Protein AF-A0A6L2NHW9-F1 (afdb_monomer_lite)

pLDDT: mean 72.76, std 14.17, range [37.81, 90.44]

Radius of gyration: 20.68 Å; chains: 1; bounding box: 36×67×34 Å

Organism: Tanacetum cinerariifolium (NCBI:txid118510)

Secondary structure (DSSP, 8-state):
---------------PPPSS--SSHHHHHHHHHHHHHHHHHHHHHHHHHHTSS----SPPP---S-HHHHHHHH-TTTTS---

Sequence (83 aa):
MYNLTDISGAVDWNSAKQSIFATSSTEAEYIAAFDASKEAVWVIKFISGLGVVPMIEEPISIYCDNIRAIVITNESGITKGAR

Structure (mmCIF, N/CA/C/O backbone):
data_AF-A0A6L2NHW9-F1
#
_entry.id   AF-A0A6L2NHW9-F1
#
loop_
_atom_site.group_PDB
_atom_site.id
_atom_site.type_symbol
_atom_site.label_atom_id
_atom_site.label_alt_id
_atom_site.label_comp_id
_atom_site.label_asym_id
_atom_site.label_entity_id
_atom_site.label_seq_id
_atom_site.pdbx_PDB_ins_code
_atom_site.Cartn_x
_atom_site.Cartn_y
_atom_site.Cartn_z
_atom_site.occupancy
_atom_site.B_iso_or_equiv
_atom_site.auth_seq_id
_atom_site.auth_comp_id
_atom_site.auth_asym_id
_atom_site.auth_atom_id
_atom_site.pdbx_PDB_model_num
ATOM 1 N N . MET A 1 1 ? 17.501 53.449 1.585 1.00 39.94 1 MET A N 1
ATOM 2 C CA . MET A 1 1 ? 16.532 53.039 0.550 1.00 39.94 1 MET A CA 1
ATOM 3 C C . MET A 1 1 ? 16.898 51.616 0.163 1.00 39.94 1 MET A C 1
ATOM 5 O O . MET A 1 1 ? 17.843 51.426 -0.586 1.00 39.94 1 MET A O 1
ATOM 9 N N . TYR A 1 2 ? 16.272 50.625 0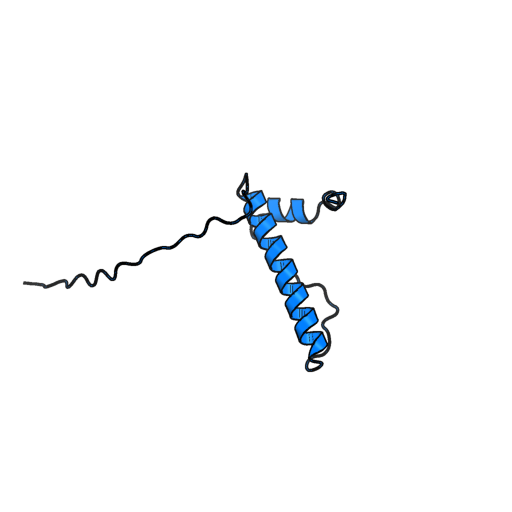.797 1.00 39.44 2 TYR A N 1
ATOM 10 C CA . TYR A 1 2 ? 16.496 49.206 0.510 1.00 39.44 2 TYR A CA 1
ATOM 11 C C . TYR A 1 2 ? 15.192 48.694 -0.088 1.00 39.44 2 TYR A C 1
ATOM 13 O O . TYR A 1 2 ? 14.182 48.620 0.606 1.00 39.44 2 TYR A O 1
ATOM 21 N N . ASN A 1 3 ? 15.203 48.445 -1.394 1.00 46.22 3 ASN A N 1
ATOM 22 C CA . ASN A 1 3 ? 14.065 47.875 -2.095 1.00 46.22 3 ASN A CA 1
ATOM 23 C C . ASN A 1 3 ? 14.100 46.363 -1.860 1.00 46.22 3 ASN A C 1
ATOM 25 O O . ASN A 1 3 ? 14.973 45.682 -2.392 1.00 46.22 3 ASN A O 1
ATOM 29 N N . LEU A 1 4 ? 13.182 45.850 -1.044 1.00 48.62 4 LEU A N 1
ATOM 30 C CA . LEU A 1 4 ? 12.849 44.430 -1.035 1.00 48.62 4 LEU A CA 1
ATOM 31 C C . LEU A 1 4 ? 11.733 44.241 -2.059 1.00 48.62 4 LEU A C 1
ATOM 33 O O . LEU A 1 4 ? 10.582 44.589 -1.810 1.00 48.62 4 LEU A O 1
ATOM 37 N N . THR A 1 5 ? 12.102 43.763 -3.243 1.00 51.97 5 THR A N 1
ATOM 38 C CA . THR A 1 5 ? 11.146 43.298 -4.243 1.00 51.97 5 THR A CA 1
ATOM 39 C C . THR A 1 5 ? 10.575 41.985 -3.729 1.00 51.97 5 THR A C 1
ATOM 41 O O . THR A 1 5 ? 11.232 40.948 -3.804 1.00 51.97 5 THR A O 1
ATOM 44 N N . ASP A 1 6 ? 9.384 42.043 -3.148 1.00 54.03 6 ASP A N 1
ATOM 45 C CA . ASP A 1 6 ? 8.611 40.857 -2.808 1.00 54.03 6 ASP A CA 1
ATOM 46 C C . ASP A 1 6 ? 8.172 40.195 -4.120 1.00 54.03 6 ASP A C 1
ATOM 48 O O . ASP A 1 6 ? 7.245 40.645 -4.794 1.00 54.03 6 ASP A O 1
ATOM 52 N N . ILE A 1 7 ? 8.906 39.168 -4.550 1.00 60.34 7 ILE A N 1
ATOM 53 C CA . ILE A 1 7 ? 8.464 38.282 -5.628 1.00 60.34 7 ILE A CA 1
ATOM 54 C C . ILE A 1 7 ? 7.480 37.309 -4.979 1.00 60.34 7 ILE A C 1
ATOM 56 O O . ILE A 1 7 ? 7.789 36.136 -4.770 1.00 60.34 7 ILE A O 1
ATOM 60 N N . SER A 1 8 ? 6.292 37.805 -4.624 1.00 57.44 8 SER A N 1
ATOM 61 C CA . SER A 1 8 ? 5.189 36.956 -4.191 1.00 57.44 8 SER A CA 1
ATOM 62 C C . SER A 1 8 ? 4.642 36.233 -5.427 1.00 57.44 8 SER A C 1
ATOM 64 O O . SER A 1 8 ? 3.644 36.628 -6.034 1.00 57.44 8 SER A O 1
ATOM 66 N N . GLY A 1 9 ? 5.338 35.185 -5.863 1.00 61.38 9 GLY A N 1
ATOM 67 C CA . GLY A 1 9 ? 4.744 34.190 -6.742 1.00 61.38 9 GLY A CA 1
ATOM 68 C C . GLY A 1 9 ? 3.573 33.581 -5.985 1.00 61.38 9 GLY A C 1
ATOM 69 O O . GLY A 1 9 ? 3.786 32.902 -4.984 1.00 61.38 9 GLY A O 1
ATOM 70 N N . ALA A 1 10 ? 2.346 33.892 -6.400 1.00 69.38 10 ALA A N 1
ATOM 71 C CA . ALA A 1 10 ? 1.155 33.303 -5.811 1.00 69.38 10 ALA A CA 1
ATOM 72 C C . ALA A 1 10 ? 1.242 31.780 -5.978 1.00 69.38 10 ALA A C 1
ATOM 74 O O . ALA A 1 10 ? 1.134 31.258 -7.087 1.00 69.38 10 ALA A O 1
ATOM 75 N N . VAL A 1 11 ? 1.511 31.077 -4.878 1.00 68.31 11 VAL A N 1
ATOM 76 C CA . VAL A 1 11 ? 1.474 29.618 -4.834 1.00 68.31 11 VAL A CA 1
ATOM 77 C C . VAL A 1 11 ? 0.022 29.238 -4.612 1.00 68.31 11 VAL A C 1
ATOM 79 O O . VAL A 1 11 ? -0.491 29.364 -3.500 1.0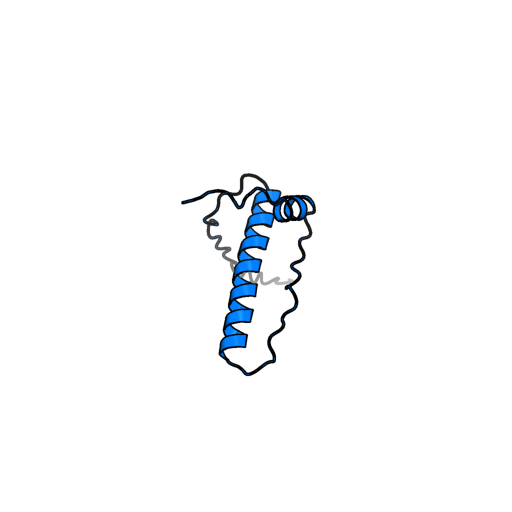0 68.31 11 VAL A O 1
ATOM 82 N N . ASP A 1 12 ? -0.645 28.822 -5.682 1.00 71.88 12 ASP A N 1
ATOM 83 C CA . ASP A 1 12 ? -2.005 28.313 -5.588 1.00 71.88 12 ASP A CA 1
ATOM 84 C C . ASP A 1 12 ? -1.945 26.833 -5.191 1.00 71.88 12 ASP A C 1
ATOM 86 O O . ASP A 1 12 ? -1.427 25.984 -5.923 1.00 71.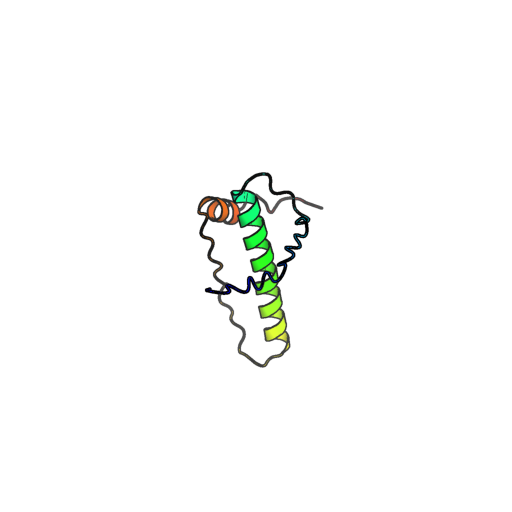88 12 ASP A O 1
ATOM 90 N N . TRP A 1 13 ? -2.407 26.527 -3.981 1.00 62.94 13 TRP A N 1
ATOM 91 C CA . TRP A 1 13 ? -2.461 25.164 -3.465 1.00 62.94 13 TRP A CA 1
ATOM 92 C C . TRP A 1 13 ? -3.800 24.544 -3.858 1.00 62.94 13 TRP A C 1
ATOM 94 O O . TRP A 1 13 ? -4.823 24.792 -3.223 1.00 62.94 13 TRP A O 1
ATOM 104 N N . ASN A 1 14 ? -3.801 23.710 -4.898 1.00 72.06 14 ASN A N 1
ATOM 105 C CA . ASN A 1 14 ? -4.972 22.914 -5.252 1.00 72.06 14 ASN A CA 1
ATOM 106 C C . ASN A 1 14 ? -4.990 21.620 -4.421 1.00 72.06 14 ASN A C 1
ATOM 108 O O . ASN A 1 14 ? -4.056 20.821 -4.501 1.00 72.06 14 ASN A O 1
ATOM 112 N N . SER A 1 15 ? -6.051 21.395 -3.640 1.00 65.12 15 SER A N 1
ATOM 113 C CA . SER A 1 15 ? -6.266 20.122 -2.941 1.00 65.12 15 SER A CA 1
ATOM 114 C C . SER A 1 15 ? -7.464 19.393 -3.545 1.00 65.12 15 SER A C 1
ATOM 116 O O . SER A 1 15 ? -8.575 19.920 -3.595 1.00 65.12 15 SER A O 1
ATOM 118 N N . ALA A 1 16 ? -7.241 18.168 -4.018 1.00 67.12 16 ALA A N 1
ATOM 119 C CA . ALA A 1 16 ? -8.315 17.269 -4.412 1.00 67.12 16 ALA A CA 1
ATOM 120 C C . ALA A 1 16 ? -8.781 16.492 -3.177 1.00 67.12 16 ALA A C 1
ATOM 122 O O . ALA A 1 16 ? -7.969 15.931 -2.438 1.00 67.12 16 ALA A O 1
ATOM 123 N N . LYS A 1 17 ? -10.095 16.448 -2.944 1.00 61.84 17 LYS A N 1
ATOM 124 C CA . LYS A 1 17 ? -10.674 15.648 -1.862 1.00 61.84 17 LYS A CA 1
ATOM 125 C C . LYS A 1 17 ? -10.384 14.175 -2.153 1.00 61.84 17 LYS A C 1
ATOM 127 O O . LYS A 1 17 ? -10.828 13.665 -3.181 1.00 61.84 17 LYS A O 1
ATOM 132 N N . GLN A 1 18 ? -9.639 13.501 -1.277 1.00 55.75 18 GLN A N 1
ATOM 133 C CA . GLN A 1 18 ? -9.457 12.055 -1.391 1.00 55.75 18 GLN A CA 1
ATOM 134 C C . GLN A 1 18 ? -10.841 11.385 -1.401 1.00 55.75 18 GLN A C 1
ATOM 136 O O . GLN A 1 18 ? -11.716 11.744 -0.610 1.00 55.75 18 GLN A O 1
ATOM 141 N N . SER A 1 19 ? -11.057 10.446 -2.329 1.00 61.66 19 SER A N 1
ATOM 142 C CA . SER A 1 19 ? -12.353 9.770 -2.514 1.00 61.66 19 SER A CA 1
ATOM 143 C C . SER A 1 19 ? -12.774 8.952 -1.290 1.00 61.66 19 SER A C 1
ATOM 145 O O . SER A 1 19 ? -13.940 8.578 -1.176 1.00 61.66 19 SER A O 1
ATOM 147 N N . ILE A 1 20 ? -11.829 8.653 -0.400 1.00 63.81 20 ILE A N 1
ATOM 148 C CA . ILE A 1 20 ? -12.038 7.830 0.780 1.00 63.81 20 ILE A CA 1
ATOM 149 C C . ILE A 1 20 ? -12.058 8.764 1.991 1.00 63.81 20 ILE A C 1
ATOM 151 O O . ILE A 1 20 ? -11.083 9.453 2.288 1.00 63.81 20 ILE A O 1
ATOM 155 N N . PHE A 1 21 ? -13.209 8.834 2.660 1.00 68.19 21 PHE A N 1
ATOM 156 C CA . PHE A 1 21 ? -13.372 9.613 3.881 1.00 68.19 21 PHE A CA 1
ATOM 157 C C . PHE A 1 21 ? -12.792 8.818 5.051 1.00 68.19 21 PHE A C 1
ATOM 159 O O . PHE A 1 21 ? -13.462 7.948 5.598 1.00 68.19 21 PHE A O 1
ATOM 166 N N . ALA A 1 22 ? -11.541 9.099 5.410 1.00 73.44 22 ALA A N 1
ATOM 167 C CA . ALA A 1 22 ? -10.951 8.559 6.624 1.00 73.44 22 ALA A CA 1
ATOM 168 C C . ALA A 1 22 ? -11.540 9.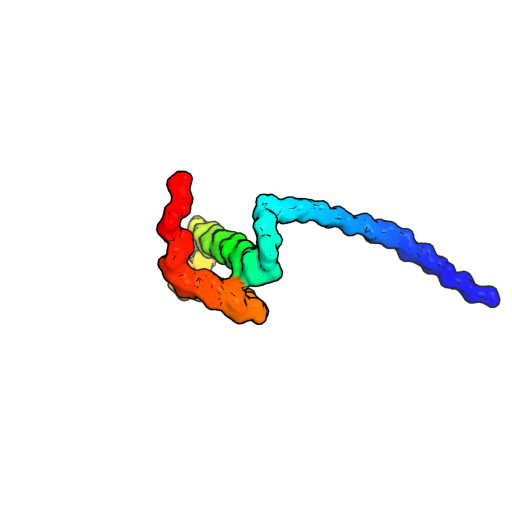273 7.847 1.00 73.44 22 ALA A C 1
ATOM 170 O O . ALA A 1 22 ? -11.503 10.499 7.956 1.00 73.44 22 ALA A O 1
ATOM 171 N N . THR A 1 23 ? -12.062 8.497 8.787 1.00 79.00 23 THR A N 1
ATOM 172 C CA . THR A 1 23 ? -12.666 8.987 10.032 1.00 79.00 23 THR A CA 1
ATOM 173 C C . THR A 1 23 ? -11.606 9.187 11.126 1.00 79.00 23 THR A C 1
ATOM 175 O O . THR A 1 23 ? -11.882 9.758 12.180 1.00 79.00 23 THR A O 1
ATOM 178 N N . SER A 1 24 ? -10.364 8.748 10.882 1.00 81.94 24 SER A N 1
ATOM 179 C CA . SER A 1 24 ? -9.206 8.950 11.759 1.00 81.94 24 SER A CA 1
ATOM 180 C C . SER A 1 24 ? -7.897 9.047 10.965 1.00 81.94 24 SER A C 1
ATOM 182 O O . SER A 1 24 ? -7.816 8.564 9.836 1.00 81.94 24 SER A O 1
ATOM 184 N N . SER A 1 25 ? -6.842 9.611 11.567 1.00 80.12 25 SER A N 1
ATOM 185 C CA . SER A 1 25 ? -5.496 9.622 10.963 1.00 80.12 25 SER A CA 1
ATOM 186 C C . SER A 1 25 ? -4.972 8.211 10.686 1.00 80.12 25 SER A C 1
ATOM 188 O O . SER A 1 25 ? -4.364 7.964 9.653 1.00 80.12 25 SER A O 1
ATOM 190 N N . THR A 1 26 ? -5.294 7.263 11.568 1.00 83.31 26 THR A N 1
ATOM 191 C CA . THR A 1 26 ? -4.907 5.856 11.421 1.00 83.31 26 THR A CA 1
ATOM 192 C C . THR A 1 26 ? -5.549 5.198 10.206 1.00 83.31 26 THR A C 1
ATOM 194 O O . THR A 1 26 ? -4.896 4.445 9.491 1.00 83.31 26 THR A O 1
ATOM 197 N N . GLU A 1 27 ? -6.823 5.490 9.958 1.00 79.56 27 GLU A N 1
ATOM 198 C CA . GLU A 1 27 ? -7.525 4.999 8.775 1.00 79.56 27 GLU A CA 1
ATOM 199 C C . GLU A 1 27 ? -6.946 5.613 7.493 1.00 79.56 27 GLU A C 1
ATOM 201 O O . GLU A 1 27 ? -6.738 4.897 6.519 1.00 79.56 27 GLU A O 1
ATOM 206 N N . ALA A 1 28 ? -6.605 6.907 7.512 1.00 84.19 28 ALA A N 1
ATOM 207 C CA . ALA A 1 28 ? -5.978 7.578 6.373 1.00 84.19 28 ALA A CA 1
ATOM 208 C C . ALA A 1 28 ? -4.625 6.947 6.003 1.00 84.19 28 ALA A C 1
ATOM 210 O O . ALA A 1 28 ? -4.362 6.686 4.831 1.00 84.19 28 ALA A O 1
ATOM 211 N N . GLU A 1 29 ? -3.783 6.655 6.993 1.00 82.94 29 GLU A N 1
ATOM 212 C CA . GLU A 1 29 ? -2.483 6.011 6.768 1.00 82.94 29 GLU A CA 1
ATOM 213 C C . GLU A 1 29 ? -2.624 4.550 6.334 1.00 82.94 29 GLU A C 1
ATOM 215 O O . GLU A 1 29 ? -1.879 4.102 5.465 1.00 82.94 29 GLU A O 1
ATOM 220 N N . TYR A 1 30 ? -3.617 3.822 6.859 1.00 84.00 30 TYR A N 1
ATOM 221 C CA . TYR A 1 30 ? -3.961 2.486 6.365 1.00 84.00 30 TYR A CA 1
ATOM 222 C C . TYR A 1 30 ? -4.345 2.517 4.879 1.00 84.00 30 TYR A C 1
ATOM 224 O O . TYR A 1 30 ? -3.834 1.717 4.097 1.00 84.00 30 TYR A O 1
ATOM 232 N N . ILE A 1 31 ? -5.206 3.456 4.472 1.00 85.06 31 ILE A N 1
ATOM 233 C CA . ILE A 1 31 ? -5.623 3.628 3.072 1.00 85.06 31 ILE A CA 1
ATOM 234 C C . ILE A 1 31 ? -4.416 3.957 2.189 1.00 85.06 31 ILE A C 1
ATOM 236 O O . ILE A 1 31 ? -4.235 3.329 1.147 1.00 85.06 31 ILE A O 1
ATOM 240 N N . ALA A 1 32 ? -3.561 4.889 2.619 1.00 85.88 32 ALA A N 1
ATOM 241 C CA . ALA A 1 32 ? -2.359 5.261 1.880 1.00 85.88 32 ALA A CA 1
ATOM 242 C C . ALA A 1 32 ? -1.395 4.072 1.708 1.00 85.88 32 ALA A C 1
ATOM 244 O O . ALA A 1 32 ? -0.904 3.832 0.605 1.00 85.88 32 ALA A O 1
ATOM 245 N N . ALA A 1 33 ? -1.160 3.291 2.769 1.00 86.00 33 ALA A N 1
ATOM 246 C CA . ALA A 1 33 ? -0.335 2.085 2.712 1.00 86.00 33 ALA A CA 1
ATOM 247 C C . ALA A 1 33 ? -0.960 0.998 1.819 1.00 86.00 33 ALA A C 1
ATOM 249 O O . ALA A 1 33 ? -0.254 0.328 1.063 1.00 86.00 33 ALA A O 1
ATOM 250 N N . PHE A 1 34 ? -2.286 0.845 1.861 1.00 86.25 34 PHE A N 1
ATOM 251 C CA . PHE A 1 34 ? -3.018 -0.085 1.008 1.00 86.25 34 PHE A CA 1
ATOM 252 C C . PHE A 1 34 ? -2.911 0.293 -0.472 1.00 86.25 34 PHE A C 1
ATOM 254 O O . PHE A 1 34 ? -2.599 -0.567 -1.296 1.00 86.25 34 PHE A O 1
ATOM 261 N N . ASP A 1 35 ? -3.097 1.562 -0.826 1.00 88.25 35 ASP A N 1
ATOM 262 C CA . ASP A 1 35 ? -2.950 2.018 -2.211 1.00 88.25 35 ASP A CA 1
ATOM 263 C C . ASP A 1 35 ? -1.499 1.899 -2.693 1.00 88.25 35 ASP A C 1
ATOM 265 O O . ASP A 1 35 ? -1.263 1.356 -3.773 1.00 88.25 35 ASP A O 1
ATOM 269 N N . ALA A 1 36 ? -0.516 2.253 -1.857 1.00 88.19 36 ALA A N 1
ATOM 270 C CA . ALA A 1 36 ? 0.896 2.018 -2.158 1.00 88.19 36 ALA A CA 1
ATOM 271 C C . ALA A 1 36 ? 1.198 0.529 -2.417 1.00 88.19 36 ALA A C 1
ATOM 273 O O . ALA A 1 36 ? 1.968 0.200 -3.320 1.00 88.19 36 ALA A O 1
ATOM 274 N N . SER A 1 37 ? 0.555 -0.385 -1.679 1.00 87.56 37 SER A N 1
ATOM 275 C CA . SER A 1 37 ? 0.717 -1.828 -1.893 1.00 87.56 37 SER A CA 1
ATOM 276 C C . SER A 1 37 ? 0.174 -2.301 -3.242 1.00 87.56 37 SER A C 1
ATOM 278 O O . SER A 1 37 ? 0.805 -3.132 -3.898 1.00 87.56 37 SER A O 1
ATOM 280 N N . LYS A 1 38 ? -0.950 -1.740 -3.709 1.00 89.75 38 LYS A N 1
ATOM 281 C CA . LYS A 1 38 ? -1.505 -2.057 -5.034 1.00 89.75 38 LYS A CA 1
ATOM 282 C C . LYS A 1 38 ? -0.564 -1.614 -6.144 1.00 89.75 38 LYS A C 1
ATOM 284 O O . LYS A 1 38 ? -0.301 -2.397 -7.056 1.00 89.75 38 LYS A O 1
ATOM 289 N N . GLU A 1 39 ? -0.050 -0.391 -6.048 1.00 90.44 39 GLU A N 1
ATOM 290 C CA . GLU A 1 39 ? 0.893 0.160 -7.022 1.00 90.44 39 GLU A CA 1
ATOM 291 C C . GLU A 1 39 ? 2.188 -0.657 -7.056 1.00 90.44 39 GLU A C 1
ATOM 293 O O . GLU A 1 39 ? 2.659 -1.034 -8.127 1.00 90.44 39 GLU A O 1
ATOM 298 N N . ALA A 1 40 ? 2.721 -1.037 -5.891 1.00 87.81 40 ALA A N 1
ATOM 299 C CA . ALA A 1 40 ? 3.905 -1.886 -5.800 1.00 87.81 40 ALA A CA 1
ATOM 300 C C . ALA A 1 40 ? 3.696 -3.247 -6.494 1.00 87.81 40 ALA A C 1
ATOM 302 O O . ALA A 1 40 ? 4.531 -3.682 -7.290 1.00 87.81 40 ALA A O 1
ATOM 303 N N . VAL A 1 41 ? 2.548 -3.895 -6.260 1.00 87.25 41 VAL A N 1
ATOM 304 C CA . VAL A 1 41 ? 2.175 -5.144 -6.946 1.00 87.25 41 VAL A CA 1
ATOM 305 C C . VAL A 1 41 ? 2.036 -4.934 -8.455 1.00 87.25 41 VAL A C 1
ATOM 307 O O . VAL A 1 41 ? 2.453 -5.796 -9.234 1.00 87.25 41 VAL A O 1
ATOM 310 N N . TRP A 1 42 ? 1.451 -3.816 -8.888 1.00 90.25 42 TRP A N 1
ATOM 311 C CA . TRP A 1 42 ? 1.314 -3.494 -10.306 1.00 90.25 42 TRP A CA 1
ATOM 312 C C . TRP A 1 42 ? 2.679 -3.316 -10.980 1.00 90.25 42 TRP A C 1
ATOM 314 O O . TRP A 1 42 ? 2.920 -3.930 -12.019 1.00 90.25 42 TRP A O 1
ATOM 324 N N . VAL A 1 43 ? 3.599 -2.573 -10.357 1.00 88.12 43 VAL A N 1
ATOM 325 C CA . VAL A 1 43 ? 4.966 -2.365 -10.859 1.00 88.12 43 VAL A CA 1
ATOM 326 C C . VAL A 1 43 ? 5.725 -3.686 -10.983 1.00 88.12 43 VAL A C 1
ATOM 328 O O . VAL A 1 43 ? 6.333 -3.923 -12.027 1.00 88.12 43 VAL A O 1
ATOM 331 N N . ILE A 1 44 ? 5.652 -4.581 -9.986 1.00 86.38 44 ILE A N 1
ATOM 332 C CA . ILE A 1 44 ? 6.276 -5.913 -10.094 1.00 86.38 44 ILE A CA 1
ATOM 333 C C . ILE A 1 44 ? 5.730 -6.652 -11.311 1.00 86.38 44 ILE A C 1
ATOM 335 O O . ILE A 1 44 ? 6.501 -7.113 -12.146 1.00 86.38 44 ILE A O 1
ATOM 339 N N . LYS A 1 45 ? 4.400 -6.743 -11.439 1.00 86.19 45 LYS A N 1
ATOM 340 C CA . LYS A 1 45 ? 3.760 -7.457 -12.554 1.00 86.19 45 LYS A CA 1
ATOM 341 C C . LYS A 1 45 ? 4.143 -6.861 -13.904 1.00 86.19 45 LYS A C 1
ATOM 343 O O . LYS A 1 45 ? 4.368 -7.608 -14.854 1.00 86.19 45 LYS A O 1
ATOM 348 N N . PHE A 1 46 ? 4.228 -5.536 -13.984 1.00 86.44 46 PHE A N 1
ATOM 349 C CA . PHE A 1 46 ? 4.654 -4.830 -15.182 1.00 86.44 46 PHE A CA 1
ATOM 350 C C . PHE A 1 46 ? 6.096 -5.193 -15.560 1.00 86.44 46 PHE A C 1
ATOM 352 O O . PHE A 1 46 ? 6.345 -5.603 -16.691 1.00 86.44 46 PHE A O 1
AT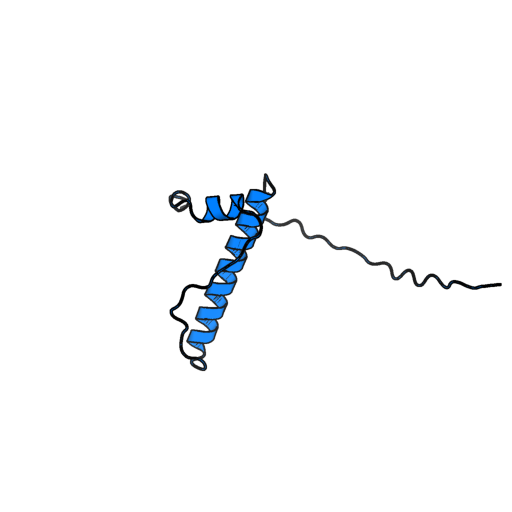OM 359 N N . ILE A 1 47 ? 7.030 -5.135 -14.605 1.00 85.25 47 ILE A N 1
ATOM 360 C CA . ILE A 1 47 ? 8.440 -5.499 -14.821 1.00 85.25 47 ILE A CA 1
ATOM 361 C C . ILE A 1 47 ? 8.581 -6.983 -15.186 1.00 85.25 47 ILE A C 1
ATOM 363 O O . ILE A 1 47 ? 9.292 -7.311 -16.136 1.00 85.25 47 ILE A O 1
ATOM 367 N N . SER A 1 48 ? 7.870 -7.877 -14.494 1.00 84.12 48 SER A N 1
ATOM 368 C CA . SER A 1 48 ? 7.832 -9.308 -14.815 1.00 84.12 48 SER A CA 1
ATOM 369 C C . SER A 1 48 ? 7.335 -9.557 -16.241 1.00 84.12 48 SER A C 1
ATOM 371 O O . SER A 1 48 ? 7.898 -10.390 -16.945 1.00 84.12 48 SER A O 1
ATOM 373 N N . GLY A 1 49 ? 6.323 -8.812 -16.695 1.00 84.94 49 GLY A N 1
ATOM 374 C CA . GLY A 1 49 ? 5.817 -8.891 -18.067 1.00 84.94 49 GLY A CA 1
ATOM 375 C C . GLY A 1 49 ? 6.816 -8.413 -19.127 1.00 84.94 49 GLY A C 1
ATOM 376 O O . GLY A 1 49 ? 6.776 -8.895 -20.256 1.00 84.94 49 GLY A O 1
ATOM 377 N N . LEU A 1 50 ? 7.733 -7.507 -18.772 1.00 86.94 50 LEU A N 1
ATOM 378 C CA . LEU A 1 50 ? 8.795 -7.043 -19.669 1.00 86.94 50 LEU A CA 1
ATOM 379 C C . LEU A 1 50 ? 9.947 -8.053 -19.810 1.00 86.94 50 LEU A C 1
ATOM 381 O O . LEU A 1 50 ? 10.694 -7.975 -20.781 1.00 86.94 50 LEU A O 1
ATOM 385 N N . GLY A 1 51 ? 10.119 -8.982 -18.861 1.00 81.38 51 GLY A N 1
ATOM 386 C CA . GLY A 1 51 ? 11.136 -10.044 -18.925 1.00 81.38 51 GLY A CA 1
ATOM 387 C C . GLY A 1 51 ? 12.593 -9.559 -18.870 1.00 81.38 51 GLY A C 1
ATOM 388 O O . GLY A 1 51 ? 13.506 -10.318 -19.184 1.00 81.38 51 GLY A O 1
ATOM 389 N N . VAL A 1 52 ? 12.819 -8.297 -18.494 1.00 77.38 52 VAL A N 1
ATOM 390 C CA . VAL A 1 52 ? 14.141 -7.639 -18.503 1.00 77.38 52 VAL A CA 1
ATOM 391 C C . VAL A 1 52 ? 14.924 -7.800 -17.199 1.00 77.38 52 VAL A C 1
ATOM 393 O O . VAL A 1 52 ? 16.140 -7.626 -17.196 1.00 77.38 52 VAL A O 1
ATOM 396 N N . VAL A 1 53 ? 14.252 -8.135 -16.094 1.00 76.50 53 VAL A N 1
ATOM 397 C CA . VAL A 1 53 ? 14.861 -8.337 -14.770 1.00 76.50 53 VAL A CA 1
ATOM 398 C C . VAL A 1 53 ? 14.337 -9.656 -14.188 1.00 76.50 53 VAL A C 1
ATOM 400 O O . VAL A 1 53 ? 13.143 -9.932 -14.337 1.00 76.50 53 VAL A O 1
ATOM 403 N N . PRO A 1 54 ? 15.185 -10.479 -13.536 1.00 71.19 54 PRO A N 1
ATOM 404 C CA . PRO A 1 54 ? 14.727 -11.653 -12.798 1.00 71.19 54 PRO A CA 1
ATOM 405 C C . PRO A 1 54 ? 13.627 -11.269 -11.805 1.00 71.19 54 PRO A C 1
ATOM 407 O O . PRO A 1 54 ? 13.744 -10.261 -11.108 1.00 71.19 54 PRO A O 1
ATOM 410 N N . MET A 1 55 ? 12.551 -12.054 -11.755 1.00 69.19 55 MET A N 1
ATOM 411 C CA . MET A 1 55 ? 11.432 -11.775 -10.860 1.00 69.19 55 MET A CA 1
ATOM 412 C C . MET A 1 55 ? 11.906 -11.813 -9.405 1.00 69.19 55 MET A C 1
ATOM 414 O O . MET A 1 55 ? 12.511 -12.789 -8.965 1.00 69.19 55 MET A O 1
ATOM 418 N N . ILE A 1 56 ? 11.615 -10.748 -8.662 1.00 70.94 56 ILE A N 1
ATOM 419 C CA . ILE A 1 56 ? 11.810 -10.722 -7.216 1.00 70.94 56 ILE A CA 1
ATOM 420 C C . ILE A 1 56 ? 10.633 -11.499 -6.618 1.00 70.94 56 ILE A C 1
ATOM 422 O O . ILE A 1 56 ? 9.498 -11.031 -6.659 1.00 70.94 56 ILE A O 1
ATOM 426 N N . GLU A 1 57 ? 10.889 -12.715 -6.135 1.00 70.19 57 GLU A N 1
ATOM 427 C CA . GLU A 1 57 ? 9.887 -13.535 -5.431 1.00 70.19 57 GLU A CA 1
ATOM 428 C C . GLU A 1 57 ? 9.695 -13.099 -3.971 1.00 70.19 57 GLU A C 1
ATOM 430 O O . GLU A 1 57 ? 8.746 -13.519 -3.308 1.00 70.19 57 GLU A O 1
ATOM 435 N N . GLU A 1 58 ? 10.585 -12.244 -3.463 1.00 78.12 58 GLU A N 1
ATOM 436 C CA . GLU A 1 58 ? 10.498 -11.736 -2.102 1.00 78.12 58 GLU A CA 1
ATOM 437 C C . GLU A 1 58 ? 9.351 -10.720 -1.941 1.00 78.12 58 GLU A C 1
ATOM 439 O O . GLU A 1 58 ? 9.127 -9.879 -2.820 1.00 78.12 58 GLU A O 1
ATOM 444 N N . PRO A 1 59 ? 8.627 -10.753 -0.805 1.00 74.06 59 PRO A N 1
ATOM 445 C CA . PRO A 1 59 ? 7.601 -9.765 -0.500 1.00 74.06 59 PRO A CA 1
ATOM 446 C C . PRO A 1 59 ? 8.172 -8.342 -0.464 1.00 74.06 59 PRO A C 1
ATOM 448 O O . PRO A 1 59 ? 9.207 -8.092 0.156 1.00 74.06 59 PRO A O 1
ATOM 451 N N . ILE A 1 60 ? 7.452 -7.376 -1.044 1.00 82.25 60 ILE A N 1
ATOM 452 C CA . ILE A 1 60 ? 7.797 -5.959 -0.885 1.00 82.25 60 ILE A CA 1
ATOM 453 C C . ILE A 1 60 ? 7.468 -5.524 0.540 1.00 82.25 60 ILE A C 1
ATOM 455 O O . ILE A 1 60 ? 6.313 -5.556 0.966 1.00 82.25 60 ILE A O 1
ATOM 459 N N . SER A 1 61 ? 8.493 -5.069 1.258 1.00 83.38 61 SER A N 1
ATOM 460 C CA . SER A 1 61 ? 8.327 -4.425 2.559 1.00 83.38 61 SER A CA 1
ATOM 461 C C . SER A 1 61 ? 7.854 -2.986 2.372 1.00 83.38 61 SER A C 1
ATOM 463 O O . SER A 1 61 ? 8.539 -2.180 1.743 1.00 83.38 61 SER A O 1
ATOM 465 N N . ILE A 1 62 ? 6.691 -2.659 2.933 1.00 82.56 62 ILE A N 1
ATOM 466 C CA . ILE A 1 62 ? 6.147 -1.298 2.970 1.00 82.56 62 ILE A CA 1
ATOM 467 C C . ILE A 1 62 ? 6.225 -0.813 4.414 1.00 82.56 62 ILE A C 1
ATOM 469 O O . ILE A 1 62 ? 5.662 -1.434 5.314 1.00 82.56 62 ILE A O 1
ATOM 473 N N . TYR A 1 63 ? 6.941 0.288 4.633 1.00 82.50 63 TYR A N 1
ATOM 474 C CA . TYR A 1 63 ? 7.099 0.893 5.953 1.00 82.50 63 TYR A CA 1
ATOM 475 C C . TYR A 1 63 ? 6.072 2.009 6.151 1.00 82.50 63 TYR A C 1
ATOM 477 O O . TYR A 1 63 ? 5.857 2.829 5.262 1.00 82.50 63 TYR A O 1
ATOM 485 N N . CYS A 1 64 ? 5.462 2.043 7.333 1.00 79.19 64 CYS A N 1
ATOM 486 C CA . CYS A 1 64 ? 4.557 3.096 7.782 1.00 79.19 64 CYS A CA 1
ATOM 487 C C . CYS A 1 64 ? 5.019 3.552 9.173 1.00 79.19 64 CYS A C 1
ATOM 489 O O . CYS A 1 64 ? 5.447 2.732 9.984 1.00 79.19 64 CYS A O 1
ATOM 491 N N . ASP A 1 65 ? 4.987 4.851 9.444 1.00 83.06 65 ASP A N 1
ATOM 492 C CA . ASP A 1 65 ? 5.372 5.431 10.734 1.00 83.06 65 ASP A CA 1
ATOM 493 C C . ASP A 1 65 ? 4.277 5.277 11.802 1.00 83.06 65 ASP A C 1
ATOM 495 O O . ASP A 1 65 ? 4.574 5.263 13.001 1.00 83.06 65 ASP A O 1
ATOM 499 N N . ASN A 1 66 ? 3.023 5.063 11.396 1.00 80.06 66 ASN A N 1
ATOM 500 C CA . ASN A 1 66 ? 1.941 4.789 12.329 1.00 80.06 66 ASN A CA 1
ATOM 501 C C . ASN A 1 66 ? 1.796 3.301 12.680 1.00 80.06 66 ASN A C 1
ATOM 503 O O . ASN A 1 66 ? 1.215 2.491 11.954 1.00 80.06 66 ASN A O 1
ATOM 507 N N . ILE A 1 67 ? 2.213 2.977 13.905 1.00 82.06 67 ILE A N 1
ATOM 508 C CA . ILE A 1 67 ? 2.086 1.652 14.526 1.00 82.06 67 ILE A CA 1
ATOM 509 C C . ILE A 1 67 ? 0.637 1.140 14.510 1.00 82.06 67 ILE A C 1
ATOM 511 O O . ILE A 1 67 ? 0.415 -0.050 14.300 1.00 82.06 67 ILE A O 1
ATOM 515 N N . ARG A 1 68 ? -0.370 2.004 14.707 1.00 76.88 68 ARG A N 1
ATOM 516 C CA . ARG A 1 68 ? -1.778 1.566 14.694 1.00 76.88 68 ARG A CA 1
ATOM 517 C C . ARG A 1 68 ? -2.232 1.145 13.301 1.00 76.88 68 ARG A C 1
ATOM 519 O O . ARG A 1 68 ? -2.950 0.157 13.188 1.00 76.88 68 ARG A O 1
ATOM 526 N N . ALA A 1 69 ? -1.791 1.851 12.261 1.00 76.00 69 ALA A N 1
ATOM 527 C CA . ALA A 1 69 ? -2.072 1.467 10.883 1.00 76.00 69 ALA A CA 1
ATOM 528 C C . ALA A 1 69 ? -1.420 0.111 10.568 1.00 76.00 69 ALA A C 1
ATOM 530 O O . ALA A 1 69 ? -2.087 -0.771 10.033 1.00 76.00 69 ALA A O 1
ATOM 531 N N . ILE A 1 70 ? -0.176 -0.107 11.017 1.00 80.44 70 ILE A N 1
ATOM 532 C CA . ILE A 1 70 ? 0.520 -1.400 10.889 1.00 80.44 70 ILE A CA 1
ATOM 533 C C . ILE A 1 70 ? -0.259 -2.535 11.572 1.00 80.44 70 ILE A C 1
ATOM 535 O O . ILE A 1 70 ? -0.402 -3.620 11.006 1.00 80.44 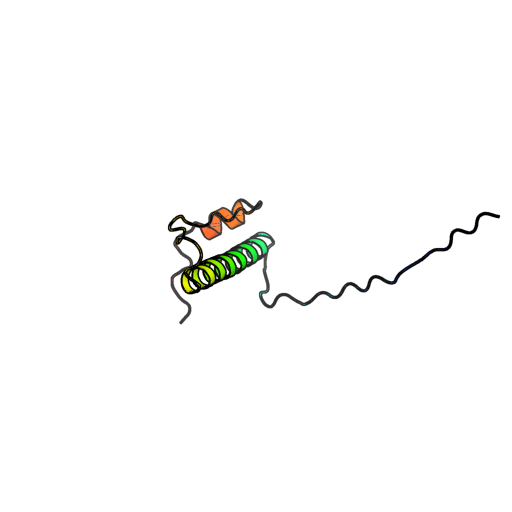70 ILE A O 1
ATOM 539 N N . VAL A 1 71 ? -0.775 -2.313 12.783 1.00 81.69 71 VAL A N 1
ATOM 540 C CA . VAL A 1 71 ? -1.568 -3.332 13.492 1.00 81.69 71 VAL A CA 1
ATOM 541 C C . VAL A 1 71 ? -2.821 -3.688 12.692 1.00 81.69 71 VAL A C 1
ATOM 543 O O . VAL A 1 71 ? -3.028 -4.864 12.412 1.00 81.69 71 VAL A O 1
ATOM 546 N N . ILE A 1 72 ? -3.580 -2.693 12.219 1.00 78.00 72 ILE A N 1
ATOM 547 C CA . ILE A 1 72 ? -4.785 -2.916 11.402 1.00 78.00 72 ILE A CA 1
ATOM 548 C C . ILE A 1 72 ? -4.454 -3.656 10.096 1.00 78.00 72 ILE A C 1
ATOM 550 O O . ILE A 1 72 ? -5.203 -4.544 9.697 1.00 78.00 72 ILE A O 1
ATOM 554 N N . THR A 1 73 ? -3.321 -3.360 9.442 1.00 72.12 73 THR A N 1
ATOM 555 C CA . THR A 1 73 ? -2.894 -4.107 8.239 1.00 72.12 73 THR A CA 1
ATOM 556 C C . THR A 1 73 ? -2.577 -5.579 8.507 1.00 72.12 73 THR A C 1
ATOM 558 O O . THR A 1 73 ? -2.750 -6.405 7.615 1.00 72.12 73 THR A O 1
ATOM 561 N N . ASN A 1 74 ? -2.138 -5.917 9.722 1.00 74.56 74 ASN A N 1
ATOM 562 C CA . ASN A 1 74 ? -1.778 -7.281 10.112 1.00 74.56 74 ASN A CA 1
ATOM 563 C C . ASN A 1 74 ? -2.947 -8.068 10.728 1.00 74.56 74 ASN A C 1
ATOM 565 O O . ASN A 1 74 ? -2.842 -9.280 10.934 1.00 74.56 74 ASN A O 1
ATOM 569 N N . GLU A 1 75 ? -4.076 -7.416 11.010 1.00 74.25 75 GLU A N 1
ATOM 570 C CA . GLU A 1 75 ? -5.287 -8.093 11.454 1.00 74.25 75 GLU A CA 1
ATOM 571 C C . GLU A 1 75 ? -5.929 -8.844 10.276 1.00 74.25 75 GLU A C 1
ATOM 573 O O . GLU A 1 75 ? -6.552 -8.276 9.382 1.00 74.25 75 GLU A O 1
ATOM 578 N N . SER A 1 76 ? -5.812 -10.173 10.297 1.00 54.22 76 SER A N 1
ATOM 579 C CA . SER A 1 76 ? -6.333 -11.122 9.292 1.00 54.22 76 SER A CA 1
ATOM 580 C C . SER A 1 76 ? -7.868 -11.121 9.081 1.00 54.22 76 SER A C 1
ATOM 582 O O . SER A 1 76 ? -8.400 -11.990 8.389 1.00 54.22 76 SER A O 1
ATOM 584 N N . GLY A 1 77 ? -8.599 -10.161 9.662 1.00 54.94 77 GLY A N 1
ATOM 585 C CA . GLY A 1 77 ? -10.062 -10.136 9.757 1.00 54.94 77 GLY A CA 1
ATOM 586 C C . GLY A 1 77 ? -10.821 -9.266 8.745 1.00 54.94 77 GLY A C 1
ATOM 587 O O . GLY A 1 77 ? -12.024 -9.468 8.598 1.00 54.94 77 GLY A O 1
ATOM 588 N N . ILE A 1 78 ? -10.180 -8.341 8.017 1.00 53.59 78 ILE A N 1
ATOM 589 C CA . ILE A 1 78 ? -10.899 -7.399 7.119 1.00 53.59 78 ILE A CA 1
ATOM 590 C C . ILE A 1 78 ? -11.122 -7.962 5.694 1.00 53.59 78 ILE A C 1
ATOM 592 O O . ILE A 1 78 ? -11.812 -7.368 4.873 1.00 53.59 78 ILE A O 1
ATOM 596 N N . THR A 1 79 ? -10.648 -9.173 5.381 1.00 48.31 79 THR A N 1
ATOM 597 C CA . THR A 1 79 ? -10.831 -9.780 4.042 1.00 48.31 79 THR A CA 1
ATOM 598 C C . THR A 1 79 ? -12.147 -10.541 3.850 1.00 48.31 79 THR A C 1
ATOM 600 O O . THR A 1 79 ? -12.389 -11.088 2.772 1.00 48.31 79 THR A O 1
ATOM 603 N N . LYS A 1 80 ? -13.049 -10.568 4.840 1.00 47.50 80 LYS A N 1
ATOM 604 C CA . LYS A 1 80 ? -14.380 -11.175 4.675 1.00 47.50 80 LYS A CA 1
ATOM 605 C C . LYS A 1 80 ? -15.454 -10.121 4.416 1.00 47.50 80 LYS A C 1
ATOM 607 O O . LYS A 1 80 ? -16.201 -9.753 5.311 1.00 47.50 80 LYS A O 1
ATOM 612 N N . GLY A 1 81 ? -15.591 -9.759 3.143 1.00 47.06 81 GLY A N 1
ATOM 613 C CA . GLY A 1 81 ? -16.882 -9.367 2.579 1.00 47.06 81 GLY A CA 1
ATOM 614 C C . GLY A 1 81 ? -16.999 -7.920 2.119 1.00 47.06 81 GLY A C 1
ATOM 615 O O . GLY A 1 81 ? -17.468 -7.064 2.853 1.00 47.06 81 GLY A O 1
ATOM 616 N N . ALA A 1 82 ? -16.743 -7.710 0.833 1.00 37.81 82 ALA A N 1
ATOM 617 C CA . ALA A 1 82 ? -17.605 -6.875 0.007 1.00 37.81 82 ALA A CA 1
ATOM 618 C C . ALA A 1 82 ? -17.757 -7.606 -1.334 1.00 37.81 82 ALA A C 1
ATOM 620 O O . ALA A 1 82 ? -16.802 -7.723 -2.101 1.00 37.81 82 ALA A O 1
ATOM 621 N N . ARG A 1 83 ? -18.926 -8.230 -1.515 1.00 41.03 83 ARG A N 1
ATOM 622 C CA . ARG A 1 83 ? -19.440 -8.621 -2.831 1.00 41.03 83 ARG A CA 1
ATOM 623 C C . ARG A 1 83 ? -19.917 -7.374 -3.558 1.00 41.03 83 ARG A C 1
ATOM 625 O O . ARG A 1 83 ? -20.420 -6.477 -2.847 1.00 41.03 83 ARG A O 1
#

Foldseek 3Di:
DDDDPPPCPPDDDDDDDDPDDDPDPLSVQLVVQVVVQVVVVVVLVVVVVVVPDPRDPDDDDDDDPDPSSVVVVPPPPPPPDDD